Protein AF-A0A917QZ47-F1 (afdb_monomer_lite)

Foldseek 3Di:
DKEDEQPQDDDPPAAEDEQADAQPVVPLLVVLVVVLVPFAFPEKEFAPCCVPQPVVLVVSCCVSTPHYYHDHPVVVSVCNVVDNYYYYGSYDGPRNMMDTDTDDPD

Organism: NCBI:txid321316

Secondary structure (DSSP, 8-state):
-EEE-TTSPPPTT--EEE---BTTBS-HHHHHHHHHHHS-EEEEEEETTHHHH-HHHHHHHHHHSTT-EEE-HHHHHHHHTT-S-EEE----STT--EEEEE----

Structure (mmCIF, N/CA/C/O backbone):
data_AF-A0A917QZ47-F1
#
_entry.id   AF-A0A917QZ47-F1
#
loop_
_atom_site.group_PDB
_atom_site.id
_atom_site.type_symbol
_atom_site.label_atom_id
_atom_site.label_alt_id
_atom_site.label_comp_id
_atom_site.label_asym_id
_atom_site.label_entity_id
_atom_site.label_seq_id
_atom_site.pdbx_PDB_ins_code
_atom_site.Cartn_x
_atom_site.Cartn_y
_atom_si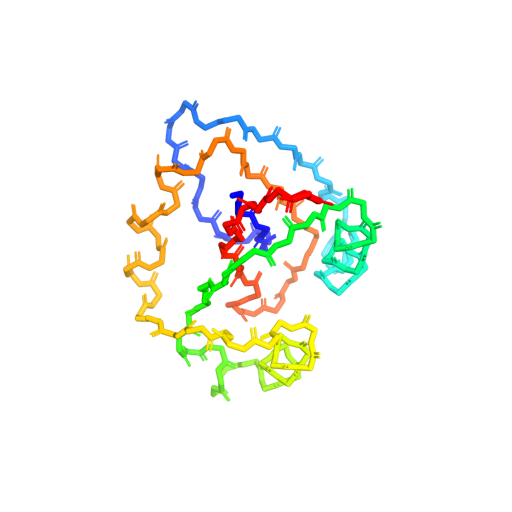te.Cartn_z
_atom_site.occupancy
_atom_site.B_iso_or_equiv
_atom_site.auth_seq_id
_atom_site.auth_comp_id
_atom_site.auth_asym_id
_atom_site.auth_atom_id
_atom_site.pdbx_PDB_model_num
ATOM 1 N N . MET A 1 1 ? -6.284 5.503 5.369 1.00 97.12 1 MET A N 1
ATOM 2 C CA . MET A 1 1 ? -5.061 4.911 5.952 1.00 97.12 1 MET A CA 1
ATOM 3 C C . MET A 1 1 ? -4.132 4.576 4.807 1.00 97.12 1 MET A C 1
ATOM 5 O O . MET A 1 1 ? -4.636 4.159 3.778 1.00 97.12 1 MET A O 1
ATOM 9 N N . LEU A 1 2 ? -2.826 4.769 4.958 1.00 98.62 2 LEU A N 1
ATOM 10 C CA . LEU A 1 2 ? -1.841 4.268 3.998 1.00 98.62 2 LEU A CA 1
ATOM 11 C C . LEU A 1 2 ? -1.189 3.013 4.582 1.00 98.62 2 LEU A C 1
ATOM 13 O O . LEU A 1 2 ? -0.780 3.048 5.737 1.00 98.62 2 LEU A O 1
ATOM 17 N N . ILE A 1 3 ? -1.074 1.948 3.795 1.00 98.75 3 ILE A N 1
ATOM 18 C CA . ILE A 1 3 ? -0.148 0.838 4.049 1.00 98.75 3 ILE A CA 1
ATOM 19 C C . ILE A 1 3 ? 0.954 0.966 3.004 1.00 98.75 3 ILE A C 1
ATOM 21 O O . ILE A 1 3 ? 0.643 1.107 1.818 1.00 98.75 3 ILE A O 1
ATOM 25 N N . CYS A 1 4 ? 2.214 0.990 3.428 1.00 98.69 4 CYS A N 1
ATOM 26 C CA . CYS A 1 4 ? 3.327 1.294 2.539 1.00 98.69 4 CYS A CA 1
ATOM 27 C C . CYS A 1 4 ? 4.524 0.362 2.695 1.00 98.69 4 CYS A C 1
ATOM 29 O O . CYS A 1 4 ? 4.740 -0.252 3.745 1.00 98.69 4 CYS A O 1
ATOM 31 N N . ASP A 1 5 ? 5.323 0.306 1.636 1.00 98.50 5 ASP A N 1
ATOM 32 C CA . ASP A 1 5 ? 6.650 -0.288 1.649 1.00 98.50 5 ASP A CA 1
ATOM 33 C C . ASP A 1 5 ? 7.617 0.508 2.543 1.00 98.50 5 ASP A C 1
ATOM 35 O O . ASP A 1 5 ? 7.302 1.585 3.067 1.00 98.50 5 ASP A O 1
ATOM 39 N N . SER A 1 6 ? 8.808 -0.051 2.741 1.00 97.50 6 SER A N 1
ATOM 40 C CA . SER A 1 6 ? 9.854 0.547 3.575 1.00 97.50 6 SER A CA 1
ATOM 41 C C . SER A 1 6 ? 10.442 1.849 3.004 1.00 97.50 6 SER A C 1
ATOM 43 O O . SER A 1 6 ? 11.042 2.623 3.754 1.00 97.50 6 SER A O 1
ATOM 45 N N . GLY A 1 7 ? 10.273 2.108 1.702 1.00 96.31 7 GLY A N 1
ATOM 46 C CA . GLY A 1 7 ? 10.854 3.241 0.977 1.00 96.31 7 GLY A CA 1
ATOM 47 C C . GLY A 1 7 ? 9.921 4.442 0.802 1.00 96.31 7 GLY A C 1
ATOM 48 O O . GLY A 1 7 ? 10.383 5.520 0.418 1.00 96.31 7 GLY A O 1
ATOM 49 N N . MET A 1 8 ? 8.625 4.295 1.083 1.00 97.00 8 MET A N 1
ATOM 50 C CA . MET A 1 8 ? 7.646 5.373 0.957 1.00 97.00 8 MET A CA 1
ATOM 51 C C . MET A 1 8 ? 7.977 6.548 1.899 1.00 97.00 8 MET A C 1
ATOM 53 O O . MET A 1 8 ? 8.076 6.360 3.117 1.00 97.00 8 MET A O 1
ATOM 57 N N . PRO A 1 9 ? 8.113 7.787 1.382 1.00 95.62 9 PRO A N 1
ATOM 58 C CA . PRO A 1 9 ? 8.391 8.943 2.222 1.00 95.62 9 PRO A CA 1
ATOM 59 C C . PRO A 1 9 ? 7.208 9.244 3.147 1.00 95.62 9 PRO A C 1
ATOM 61 O O . PRO A 1 9 ? 6.063 9.370 2.708 1.00 95.62 9 PRO A O 1
ATOM 64 N N . ILE A 1 10 ? 7.509 9.400 4.435 1.00 95.06 10 ILE A N 1
ATOM 65 C CA . ILE A 1 10 ? 6.525 9.689 5.477 1.00 95.06 10 ILE A CA 1
ATOM 66 C C . ILE A 1 10 ? 6.314 11.211 5.581 1.00 95.06 10 ILE A C 1
ATOM 68 O O . ILE A 1 10 ? 7.278 11.935 5.848 1.00 95.06 10 ILE A O 1
ATOM 72 N N . PRO A 1 11 ? 5.081 11.724 5.397 1.00 92.12 11 PRO A N 1
ATOM 73 C CA . PRO A 1 11 ? 4.768 13.135 5.589 1.00 92.12 11 PRO A CA 1
ATOM 74 C C . PRO A 1 11 ? 5.057 13.608 7.027 1.00 92.12 11 PRO A C 1
ATOM 76 O O . PRO A 1 11 ? 4.786 12.871 7.980 1.00 92.12 11 PRO A O 1
ATOM 79 N N . PRO A 1 12 ? 5.546 14.847 7.222 1.00 91.44 12 PRO A N 1
ATOM 80 C CA . PRO A 1 12 ? 5.745 15.410 8.555 1.00 91.44 12 PRO A CA 1
ATOM 81 C C . PRO A 1 12 ? 4.455 15.409 9.386 1.00 91.44 12 PRO A C 1
ATOM 83 O O . PRO A 1 12 ? 3.398 15.804 8.900 1.00 91.44 12 PRO A O 1
ATOM 86 N N . GLY A 1 13 ? 4.547 14.988 10.650 1.00 90.69 13 GLY A N 1
ATOM 87 C CA . GLY A 1 13 ? 3.411 14.965 11.580 1.00 90.69 13 GLY A CA 1
ATOM 88 C C . GLY A 1 13 ? 2.416 13.817 11.371 1.00 90.69 13 GLY A C 1
ATOM 89 O O . GLY A 1 13 ? 1.431 13.745 12.102 1.00 90.69 13 GLY A O 1
ATOM 90 N N . ALA A 1 14 ? 2.658 12.914 10.415 1.00 93.88 14 ALA A N 1
ATOM 91 C CA . ALA A 1 14 ? 1.835 11.723 10.247 1.00 93.88 14 ALA A CA 1
ATOM 92 C C . ALA A 1 14 ? 1.935 10.799 11.472 1.00 93.88 14 ALA A C 1
ATOM 94 O O . ALA A 1 14 ? 3.018 10.582 12.019 1.00 93.88 14 ALA A O 1
ATOM 95 N N . GLN A 1 15 ? 0.811 10.203 11.871 1.00 97.50 15 GLN A N 1
ATOM 96 C CA . GLN A 1 15 ? 0.823 9.100 12.825 1.00 97.50 15 GLN A CA 1
ATOM 97 C C . GLN A 1 15 ? 1.311 7.838 12.110 1.00 97.50 15 GLN A C 1
ATOM 99 O O . GLN A 1 15 ? 0.693 7.396 11.138 1.00 97.50 15 GLN A O 1
ATOM 104 N N . VAL A 1 16 ? 2.408 7.257 12.593 1.00 98.06 16 VAL A N 1
ATOM 105 C CA . VAL A 1 16 ? 3.040 6.089 11.971 1.00 98.06 16 VAL A CA 1
ATOM 106 C C . VAL A 1 16 ? 2.963 4.891 12.903 1.00 98.06 16 VAL A C 1
ATOM 108 O O . VAL A 1 16 ? 3.347 4.979 14.068 1.00 98.06 16 VAL A O 1
ATOM 111 N N . VAL A 1 17 ? 2.496 3.768 12.367 1.00 98.25 17 VAL A N 1
ATOM 112 C CA . VAL A 1 17 ? 2.684 2.439 12.946 1.00 98.25 17 VAL A CA 1
ATOM 113 C C . VAL A 1 17 ? 3.760 1.760 12.118 1.00 98.25 17 VAL A C 1
ATOM 115 O O . VAL A 1 17 ? 3.524 1.374 10.974 1.00 98.25 17 VAL A O 1
ATOM 118 N N . ASP A 1 18 ? 4.963 1.681 12.668 1.00 98.06 18 ASP A N 1
ATOM 119 C CA . ASP A 1 18 ? 6.101 1.101 11.970 1.00 98.06 18 ASP A CA 1
ATOM 120 C C . ASP A 1 18 ? 6.286 -0.358 12.373 1.00 98.06 18 ASP A C 1
ATOM 122 O O . ASP A 1 18 ? 6.609 -0.659 13.521 1.00 98.06 18 ASP A O 1
ATOM 126 N N . LEU A 1 19 ? 6.038 -1.256 11.424 1.00 98.44 19 LEU A N 1
ATOM 127 C CA . LEU A 1 19 ? 6.159 -2.698 11.608 1.00 98.44 19 LEU A CA 1
ATOM 128 C C . LEU A 1 19 ? 7.451 -3.245 10.994 1.00 98.44 19 LEU A C 1
ATOM 130 O O . LEU A 1 19 ? 7.736 -4.428 11.163 1.00 98.44 19 LEU A O 1
ATOM 134 N N . ALA A 1 20 ? 8.210 -2.422 10.262 1.00 97.50 20 ALA A N 1
ATOM 135 C CA . ALA A 1 20 ? 9.401 -2.860 9.550 1.00 97.50 20 ALA A CA 1
ATOM 136 C C . ALA A 1 20 ? 10.450 -3.411 10.529 1.00 97.50 20 ALA A C 1
ATOM 138 O O . ALA A 1 20 ? 11.000 -2.680 11.351 1.00 97.50 20 ALA A O 1
ATOM 139 N N . PHE A 1 21 ? 10.742 -4.707 10.419 1.00 96.75 21 PHE A N 1
ATOM 140 C CA . PHE A 1 21 ? 11.747 -5.375 11.243 1.00 96.75 21 PHE A CA 1
ATOM 141 C C . PHE A 1 21 ? 13.010 -5.687 10.437 1.00 96.75 21 PHE A C 1
ATOM 143 O O . PHE A 1 21 ? 14.116 -5.330 10.836 1.00 96.75 21 PHE A O 1
ATOM 150 N N . LEU A 1 22 ? 12.834 -6.316 9.274 1.00 97.56 22 LEU A N 1
ATOM 151 C CA . LEU A 1 22 ? 13.887 -6.626 8.306 1.00 97.56 22 LEU A CA 1
ATOM 152 C C . LEU A 1 22 ? 13.367 -6.356 6.888 1.00 97.56 22 LEU A C 1
ATOM 154 O O . LEU A 1 22 ? 12.151 -6.298 6.692 1.00 97.56 22 LEU A O 1
ATOM 158 N N . PRO A 1 23 ? 14.247 -6.229 5.878 1.00 97.62 23 PRO A N 1
ATOM 159 C CA . PRO A 1 23 ? 13.808 -6.176 4.489 1.00 97.62 23 PRO A CA 1
ATOM 160 C C . PRO A 1 23 ? 12.928 -7.388 4.146 1.00 97.62 23 PRO A C 1
ATOM 162 O O . PRO A 1 23 ? 13.336 -8.535 4.315 1.00 97.62 23 PRO A O 1
ATOM 165 N N . GLY A 1 24 ? 11.708 -7.116 3.693 1.00 97.19 24 GLY A N 1
ATOM 166 C CA . GLY A 1 24 ? 10.655 -8.088 3.408 1.00 97.19 24 GLY A CA 1
ATOM 167 C C . GLY A 1 24 ? 9.818 -8.545 4.611 1.00 97.19 24 GLY A C 1
ATOM 168 O O . GLY A 1 24 ? 8.907 -9.341 4.405 1.00 97.19 24 GLY A O 1
ATOM 169 N N . ILE A 1 25 ? 10.092 -8.086 5.844 1.00 98.06 25 ILE A N 1
ATOM 170 C CA . ILE A 1 25 ? 9.454 -8.611 7.066 1.00 98.06 25 ILE A CA 1
ATOM 171 C C . ILE A 1 25 ? 8.913 -7.485 7.973 1.00 98.06 25 ILE A C 1
ATOM 173 O O . ILE A 1 25 ? 9.704 -6.687 8.490 1.00 98.06 25 ILE A O 1
ATOM 177 N N . PRO A 1 26 ? 7.592 -7.455 8.247 1.00 98.44 26 PRO A N 1
ATOM 178 C CA . PRO A 1 26 ? 6.546 -8.266 7.613 1.00 98.44 26 PRO A CA 1
ATOM 179 C C . PRO A 1 26 ? 6.347 -7.868 6.144 1.00 98.44 26 PRO A C 1
ATOM 181 O O . PRO A 1 26 ? 6.662 -6.735 5.758 1.00 98.44 26 PRO A O 1
ATOM 184 N N . SER A 1 27 ? 5.822 -8.793 5.335 1.00 98.62 27 SER A N 1
ATOM 185 C CA . SER A 1 27 ? 5.530 -8.513 3.929 1.00 98.62 27 SER A CA 1
ATOM 186 C C . SER A 1 27 ? 4.348 -7.549 3.795 1.00 98.62 27 SER A C 1
ATOM 188 O O . SER A 1 27 ? 3.529 -7.407 4.708 1.00 98.62 27 SER A O 1
ATOM 190 N N . PHE A 1 28 ? 4.228 -6.893 2.640 1.00 98.75 28 PHE A N 1
ATOM 191 C CA . PHE A 1 28 ? 3.067 -6.045 2.371 1.00 98.75 28 PHE A CA 1
ATOM 192 C C . PHE A 1 28 ? 1.758 -6.847 2.364 1.00 98.75 28 PHE A C 1
ATOM 194 O O . PHE A 1 28 ? 0.741 -6.364 2.856 1.00 98.75 28 PHE A O 1
ATOM 201 N N . ALA A 1 29 ? 1.803 -8.079 1.847 1.00 98.69 29 ALA A N 1
ATOM 202 C CA . ALA A 1 29 ? 0.659 -8.981 1.779 1.00 98.69 29 ALA A CA 1
ATOM 203 C C . ALA A 1 29 ? 0.114 -9.320 3.172 1.00 98.69 29 ALA A C 1
ATOM 205 O O .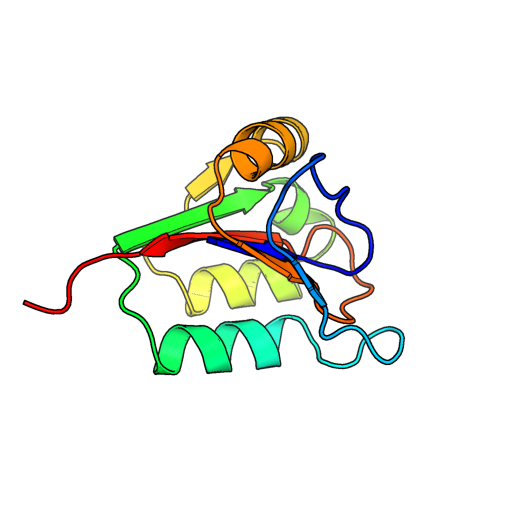 ALA A 1 29 ? -1.073 -9.128 3.414 1.00 98.69 29 ALA A O 1
ATOM 206 N N . ASP A 1 30 ? 0.988 -9.735 4.097 1.00 98.50 30 ASP A N 1
ATOM 207 C CA . ASP A 1 30 ? 0.582 -10.129 5.454 1.00 98.50 30 ASP A CA 1
ATOM 208 C C . ASP A 1 30 ? -0.102 -8.973 6.191 1.00 98.50 30 ASP A C 1
ATOM 210 O O . ASP A 1 30 ? -1.127 -9.149 6.850 1.00 98.50 30 ASP A O 1
ATOM 214 N N . VAL A 1 31 ? 0.461 -7.767 6.063 1.00 98.75 31 VAL A N 1
ATOM 215 C CA . VAL A 1 31 ? -0.091 -6.573 6.709 1.00 98.75 31 VAL A CA 1
ATOM 216 C C . VAL A 1 31 ? -1.404 -6.156 6.055 1.00 98.75 31 VAL A C 1
ATOM 218 O O . VAL A 1 31 ? -2.343 -5.810 6.769 1.00 98.75 31 VAL A O 1
ATOM 221 N N . LEU A 1 32 ? -1.498 -6.191 4.721 1.00 98.69 32 LEU A N 1
ATOM 222 C CA . LEU A 1 32 ? -2.738 -5.859 4.026 1.00 98.69 32 LEU A CA 1
ATOM 223 C C . LEU A 1 32 ? -3.858 -6.834 4.402 1.00 98.69 32 LEU A C 1
ATOM 225 O O . LEU A 1 32 ? -4.927 -6.379 4.800 1.00 98.69 32 LEU A O 1
ATOM 229 N N . ASP A 1 33 ? -3.611 -8.141 4.326 1.00 98.56 33 ASP A N 1
ATOM 230 C CA . ASP A 1 33 ? -4.607 -9.170 4.641 1.00 98.56 33 ASP A CA 1
ATOM 231 C C . ASP A 1 33 ? -5.054 -9.074 6.111 1.00 98.56 33 ASP A C 1
ATOM 233 O O . ASP A 1 33 ? -6.252 -9.101 6.397 1.00 98.56 33 ASP A O 1
ATOM 237 N N . GLY A 1 34 ? -4.116 -8.864 7.042 1.00 98.38 34 GLY A N 1
ATOM 238 C CA . GLY A 1 34 ? -4.433 -8.660 8.457 1.00 98.38 34 GLY A CA 1
ATOM 239 C C . GLY A 1 34 ? -5.274 -7.406 8.715 1.00 98.38 34 GLY A C 1
ATOM 240 O O . GLY A 1 34 ? -6.220 -7.449 9.496 1.00 98.38 34 GLY A O 1
ATOM 241 N N . VAL A 1 35 ? -4.980 -6.291 8.037 1.00 97.88 35 VAL A N 1
ATOM 242 C CA . VAL A 1 35 ? -5.787 -5.066 8.158 1.00 97.88 35 VAL A CA 1
ATOM 243 C C . VAL A 1 35 ? -7.182 -5.272 7.568 1.00 97.88 35 VAL A C 1
ATOM 245 O O . VAL A 1 35 ? -8.167 -4.905 8.206 1.00 97.88 35 VAL A O 1
ATOM 248 N N . LEU A 1 36 ? -7.289 -5.868 6.377 1.00 97.38 36 LEU A N 1
ATOM 249 C CA . LEU A 1 36 ? -8.573 -6.091 5.703 1.00 97.38 36 LEU A CA 1
ATOM 250 C C . LEU A 1 36 ? -9.496 -7.060 6.451 1.00 97.38 36 LEU A C 1
ATOM 252 O O . LEU A 1 36 ? -10.709 -6.972 6.285 1.00 97.38 36 LEU A O 1
ATOM 256 N N . ALA A 1 37 ? -8.953 -7.942 7.292 1.00 97.56 37 ALA A N 1
ATOM 257 C CA . ALA A 1 37 ? -9.752 -8.804 8.160 1.00 97.56 37 ALA A CA 1
ATOM 258 C C . ALA A 1 37 ? -10.483 -8.036 9.282 1.00 97.56 37 ALA A C 1
ATOM 260 O O . ALA A 1 37 ? -11.509 -8.501 9.771 1.00 97.56 37 ALA A O 1
ATOM 261 N N . GLU A 1 38 ? -9.980 -6.862 9.675 1.00 96.25 38 GLU A N 1
ATOM 262 C CA . GLU A 1 38 ? -10.450 -6.116 10.853 1.00 96.25 38 GLU A CA 1
ATOM 263 C C . GLU A 1 38 ? -11.242 -4.848 10.501 1.00 96.25 38 GLU A C 1
ATOM 265 O O . GLU A 1 38 ? -11.983 -4.321 11.335 1.00 96.25 38 GLU A O 1
ATOM 270 N N . ILE A 1 39 ? -11.091 -4.316 9.282 1.00 94.81 39 ILE A N 1
ATOM 271 C CA . ILE A 1 39 ? -11.738 -3.062 8.874 1.00 94.81 39 ILE A CA 1
ATOM 272 C C . ILE A 1 39 ? -12.601 -3.220 7.627 1.00 94.81 39 ILE A C 1
ATOM 274 O O . ILE A 1 3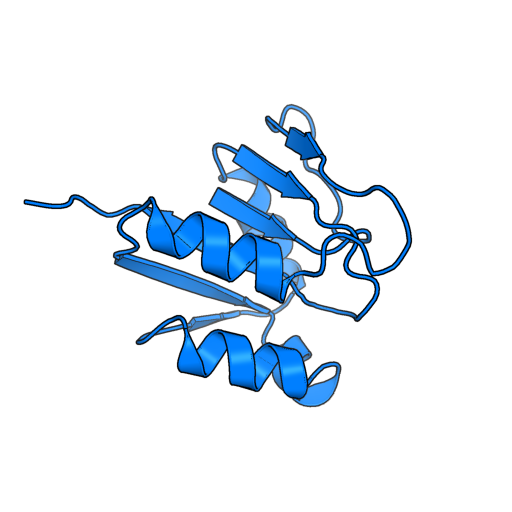9 ? -12.287 -3.963 6.703 1.00 94.81 39 ILE A O 1
ATOM 278 N N . VAL A 1 40 ? -13.657 -2.411 7.550 1.00 95.62 40 VAL A N 1
ATOM 279 C CA . VAL A 1 40 ? -14.421 -2.235 6.312 1.00 95.62 40 VAL A CA 1
ATOM 280 C C . VAL A 1 40 ? -13.733 -1.195 5.436 1.00 95.62 40 VAL A C 1
ATOM 282 O O . VAL A 1 40 ? -13.426 -0.089 5.889 1.00 95.62 40 VAL A O 1
ATOM 285 N N . VAL A 1 41 ? -13.524 -1.529 4.164 1.00 96.38 41 VAL A N 1
ATOM 286 C CA . VAL A 1 41 ? -12.943 -0.638 3.152 1.00 96.38 41 VAL A CA 1
ATOM 287 C C . VAL A 1 41 ? -13.978 -0.356 2.068 1.00 96.38 41 VAL A C 1
ATOM 289 O O . VAL A 1 41 ? -14.532 -1.273 1.476 1.00 96.38 41 VAL A O 1
ATOM 292 N N . GLU A 1 42 ? -14.218 0.924 1.789 1.00 95.94 42 GLU A N 1
ATOM 293 C CA . GLU A 1 42 ? -15.155 1.388 0.750 1.00 95.94 42 GLU A CA 1
ATOM 294 C C . GLU A 1 42 ? -14.443 1.945 -0.496 1.00 95.94 42 GLU A C 1
ATOM 296 O O . GLU A 1 42 ? -15.067 2.482 -1.414 1.00 95.94 42 GLU A O 1
ATOM 301 N N . GLY A 1 43 ? -13.112 1.902 -0.513 1.00 96.81 43 GLY A N 1
ATOM 302 C CA . GLY A 1 43 ? -12.321 2.303 -1.666 1.00 96.81 43 GLY A CA 1
ATOM 303 C C . GLY A 1 43 ? -10.825 2.214 -1.412 1.00 96.81 43 GLY A C 1
ATOM 304 O O . GLY A 1 43 ? -10.360 2.379 -0.282 1.00 96.81 43 GLY A O 1
ATOM 305 N N . ALA A 1 44 ? -10.072 1.996 -2.486 1.00 98.50 44 ALA A N 1
ATOM 306 C CA . ALA A 1 44 ? -8.621 1.924 -2.442 1.00 98.50 44 ALA A CA 1
ATOM 307 C C . ALA A 1 44 ? -7.968 2.647 -3.626 1.00 98.50 44 ALA A C 1
ATOM 309 O O . ALA A 1 44 ? -8.530 2.731 -4.725 1.00 98.50 44 ALA A O 1
ATOM 310 N N . ILE A 1 45 ? -6.768 3.176 -3.386 1.00 98.75 45 ILE A N 1
ATOM 311 C CA . ILE A 1 45 ? -5.954 3.878 -4.381 1.00 98.75 45 ILE A CA 1
ATOM 312 C C . ILE A 1 45 ? -4.513 3.368 -4.296 1.00 98.75 45 ILE A C 1
ATOM 314 O O . ILE A 1 45 ? -3.908 3.435 -3.226 1.00 98.75 45 ILE A O 1
ATOM 318 N N . ALA A 1 46 ? -3.950 2.916 -5.416 1.00 98.75 46 ALA A N 1
ATOM 319 C CA . ALA A 1 46 ? -2.545 2.516 -5.539 1.00 98.75 46 ALA A CA 1
ATOM 320 C C . ALA A 1 46 ? -1.819 3.303 -6.645 1.00 98.75 46 ALA A C 1
ATOM 322 O O . ALA A 1 46 ? -2.435 4.007 -7.450 1.00 98.75 46 ALA A O 1
ATOM 323 N N . ALA A 1 47 ? -0.490 3.197 -6.682 1.00 98.56 47 ALA A N 1
ATOM 324 C CA . ALA A 1 47 ? 0.323 3.782 -7.746 1.00 98.56 47 ALA A CA 1
ATOM 325 C C . ALA A 1 47 ? 0.199 2.948 -9.033 1.00 98.56 47 ALA A C 1
ATOM 327 O O . ALA A 1 47 ? 0.351 1.733 -8.982 1.00 98.56 47 ALA A O 1
ATOM 328 N N . GLN A 1 48 ? -0.048 3.560 -10.192 1.00 98.44 48 GLN A N 1
ATOM 329 C CA . GLN A 1 48 ? -0.164 2.845 -11.476 1.00 98.44 48 GLN A CA 1
ATOM 330 C C . GLN A 1 48 ? 1.136 2.130 -11.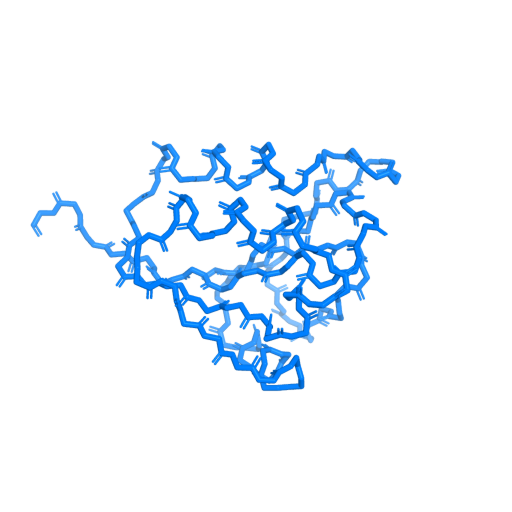883 1.00 98.44 48 GLN A C 1
ATOM 332 O O . GLN A 1 48 ? 1.093 1.096 -12.545 1.00 98.44 48 GLN A O 1
ATOM 337 N N . GLU A 1 49 ? 2.281 2.654 -11.442 1.00 98.62 49 GLU A N 1
ATOM 338 C CA . GLU A 1 49 ? 3.626 2.128 -11.675 1.00 98.62 49 GLU A CA 1
ATOM 339 C C . GLU A 1 49 ? 3.815 0.722 -11.085 1.00 98.62 49 GLU A C 1
ATOM 341 O O . GLU A 1 49 ? 4.633 -0.046 -11.592 1.00 98.62 49 GLU A O 1
ATOM 346 N N . VAL A 1 50 ? 3.015 0.338 -10.077 1.00 98.50 50 VAL A N 1
ATOM 347 C CA . VAL A 1 50 ? 3.047 -1.016 -9.500 1.00 98.50 50 VAL A CA 1
ATOM 348 C C . VAL A 1 50 ? 2.790 -2.087 -10.562 1.00 98.50 50 VAL A C 1
ATOM 350 O O . VAL A 1 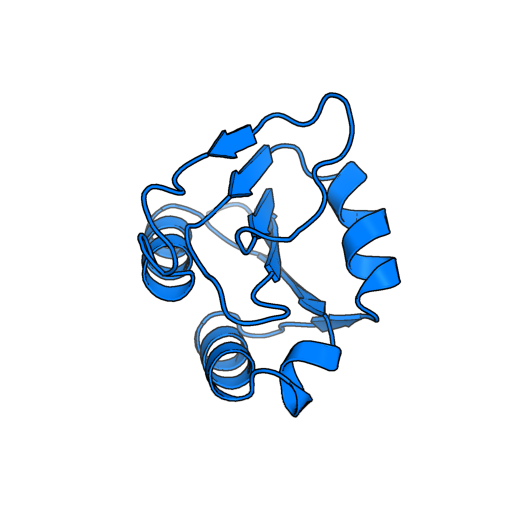50 ? 3.398 -3.147 -10.521 1.00 98.50 50 VAL A O 1
ATOM 353 N N . ARG A 1 51 ? 1.970 -1.790 -11.580 1.00 98.25 51 ARG A N 1
ATOM 354 C CA . ARG A 1 51 ? 1.599 -2.751 -12.632 1.00 98.25 51 ARG A CA 1
ATOM 355 C C . ARG A 1 51 ? 2.781 -3.202 -13.485 1.00 98.25 51 ARG A C 1
ATOM 357 O O . ARG A 1 51 ? 2.779 -4.328 -13.965 1.00 98.25 51 ARG A O 1
ATOM 364 N N . SER A 1 52 ? 3.762 -2.330 -13.706 1.00 98.00 52 SER A N 1
ATOM 365 C CA . SER A 1 52 ? 4.950 -2.657 -14.500 1.00 98.00 52 SER A CA 1
ATOM 366 C C . SER A 1 52 ? 6.134 -3.062 -13.628 1.00 98.00 52 SER A C 1
ATOM 368 O O . SER A 1 52 ? 6.876 -3.968 -13.994 1.00 98.00 52 SER A O 1
ATOM 370 N N . ALA A 1 53 ? 6.323 -2.397 -12.488 1.00 98.12 53 ALA A N 1
ATOM 371 C CA . ALA A 1 53 ? 7.507 -2.575 -11.653 1.00 98.12 53 ALA A CA 1
ATOM 372 C C . ALA A 1 53 ? 7.352 -3.653 -10.569 1.00 98.12 53 ALA A C 1
ATOM 374 O O . ALA A 1 53 ? 8.357 -4.149 -10.066 1.00 98.12 53 ALA A O 1
ATOM 375 N N . ASN A 1 54 ? 6.120 -4.009 -10.198 1.00 98.38 54 ASN A N 1
ATOM 376 C CA . ASN A 1 54 ? 5.828 -5.048 -9.212 1.00 98.38 54 ASN A CA 1
ATOM 377 C C . ASN A 1 54 ? 4.493 -5.761 -9.528 1.00 98.38 54 ASN A C 1
ATOM 379 O O . ASN A 1 54 ? 3.516 -5.600 -8.787 1.00 98.38 54 ASN A O 1
ATOM 383 N N . PRO A 1 55 ? 4.424 -6.529 -10.637 1.00 98.19 55 PRO A N 1
ATOM 384 C CA . PRO A 1 55 ? 3.181 -7.149 -11.101 1.00 98.19 55 PRO A CA 1
ATOM 385 C C . PRO A 1 55 ? 2.518 -8.048 -10.053 1.00 98.19 55 PRO A C 1
ATOM 387 O O . PRO A 1 55 ? 1.308 -7.988 -9.885 1.00 98.19 55 PRO A O 1
ATOM 390 N N . GLU A 1 56 ? 3.305 -8.790 -9.267 1.00 98.19 56 GLU A N 1
ATOM 391 C CA . GLU A 1 56 ? 2.785 -9.640 -8.186 1.00 98.19 56 GLU A CA 1
ATOM 392 C C . GLU A 1 56 ? 1.997 -8.839 -7.138 1.00 98.19 56 GLU A C 1
ATOM 394 O O . GLU A 1 56 ? 0.942 -9.268 -6.675 1.00 98.19 56 GLU A O 1
ATOM 399 N N . CYS A 1 57 ? 2.485 -7.651 -6.767 1.00 98.56 57 CYS A N 1
ATOM 400 C CA . CYS A 1 57 ? 1.759 -6.763 -5.863 1.00 98.56 57 CYS A CA 1
ATOM 401 C C . CYS A 1 57 ? 0.526 -6.154 -6.541 1.00 98.56 57 CYS A C 1
ATOM 403 O O . CYS A 1 57 ? -0.505 -5.981 -5.894 1.00 98.56 57 CYS A O 1
ATOM 405 N N . ALA A 1 58 ? 0.604 -5.848 -7.839 1.00 98.50 58 ALA A N 1
ATOM 406 C CA . ALA A 1 58 ? -0.535 -5.339 -8.596 1.00 98.50 58 ALA A CA 1
ATOM 407 C C . ALA A 1 58 ? -1.689 -6.355 -8.655 1.00 98.50 58 ALA A C 1
ATOM 409 O O . ALA A 1 58 ? -2.844 -5.966 -8.453 1.00 98.50 58 ALA A O 1
ATOM 410 N N . ASP A 1 59 ? -1.36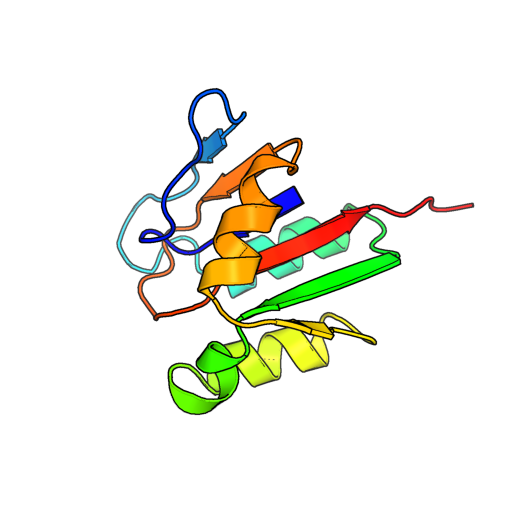8 -7.629 -8.882 1.00 98.38 59 ASP A N 1
ATOM 411 C CA . ASP A 1 59 ? -2.327 -8.735 -8.898 1.00 98.38 59 ASP A CA 1
ATOM 412 C C . ASP A 1 59 ? -2.934 -8.927 -7.507 1.00 98.38 59 ASP A C 1
ATOM 414 O O . ASP A 1 59 ? -4.152 -8.888 -7.351 1.00 98.38 59 ASP A O 1
ATOM 418 N N . LEU A 1 60 ? -2.093 -8.975 -6.467 1.00 98.50 60 LEU A N 1
ATOM 419 C CA . LEU A 1 60 ? -2.545 -9.059 -5.079 1.00 98.50 60 LEU A CA 1
ATOM 420 C C . LEU A 1 60 ? -3.504 -7.921 -4.706 1.00 98.50 60 LEU A C 1
ATOM 422 O O . LEU A 1 60 ? -4.558 -8.158 -4.120 1.00 98.50 60 LEU A O 1
ATOM 426 N N . LEU A 1 61 ? -3.164 -6.679 -5.053 1.00 98.56 61 LEU A N 1
ATOM 427 C CA . LEU A 1 61 ? -4.015 -5.523 -4.786 1.00 98.56 61 LEU A CA 1
ATOM 428 C C . LEU A 1 61 ? -5.350 -5.618 -5.536 1.00 98.56 61 LEU A C 1
ATOM 430 O O . LEU A 1 61 ? -6.387 -5.289 -4.965 1.00 98.56 61 LEU A O 1
ATOM 434 N N . THR A 1 62 ? -5.332 -6.078 -6.787 1.00 97.69 62 THR A N 1
ATOM 435 C CA . THR A 1 62 ? -6.546 -6.257 -7.598 1.00 97.69 62 THR A CA 1
ATOM 436 C C . THR A 1 62 ? -7.454 -7.333 -7.006 1.00 97.69 62 THR A C 1
ATOM 438 O O . THR A 1 62 ? -8.664 -7.125 -6.917 1.00 97.69 62 THR A O 1
ATOM 441 N N . ASP A 1 63 ? -6.876 -8.439 -6.539 1.00 97.94 63 ASP A N 1
ATOM 442 C CA . ASP A 1 63 ? -7.610 -9.553 -5.940 1.00 97.94 63 ASP A CA 1
ATOM 443 C C . ASP A 1 63 ? -8.237 -9.184 -4.590 1.00 97.94 63 ASP A C 1
ATOM 445 O O . ASP A 1 63 ? -9.354 -9.598 -4.282 1.00 97.94 63 ASP A O 1
ATOM 449 N N . ARG A 1 64 ? -7.515 -8.425 -3.756 1.00 97.88 64 ARG A N 1
ATOM 450 C CA . ARG A 1 64 ? -7.957 -8.082 -2.393 1.00 97.88 64 ARG A CA 1
ATOM 451 C C . ARG A 1 64 ? -8.877 -6.869 -2.331 1.00 97.88 64 ARG A C 1
ATOM 453 O O . ARG A 1 64 ? -9.623 -6.729 -1.365 1.00 97.88 64 ARG A O 1
ATOM 460 N N . LEU A 1 65 ? -8.818 -5.978 -3.320 1.00 97.56 65 LEU A N 1
ATOM 461 C CA . LEU A 1 65 ? -9.502 -4.685 -3.281 1.00 97.56 65 LEU A CA 1
ATOM 462 C C . LEU A 1 65 ? -10.355 -4.478 -4.541 1.00 97.56 65 LEU A C 1
ATOM 464 O O . LEU A 1 65 ? -9.946 -3.771 -5.469 1.00 97.56 65 LEU A O 1
ATOM 468 N N . PRO A 1 66 ? -11.578 -5.038 -4.580 1.00 92.25 66 PRO A N 1
ATOM 469 C CA . PRO A 1 66 ? -12.526 -4.753 -5.647 1.00 92.25 66 PRO A CA 1
ATOM 470 C C . PRO A 1 66 ? -12.761 -3.242 -5.788 1.00 92.25 66 PRO A C 1
ATOM 472 O O . PRO A 1 66 ? -13.013 -2.540 -4.809 1.00 92.25 66 PRO A O 1
ATOM 475 N N . GLY A 1 67 ? -12.672 -2.724 -7.014 1.00 93.31 67 GLY A N 1
ATOM 476 C CA . GLY A 1 67 ? -12.805 -1.284 -7.273 1.00 93.31 67 GLY A CA 1
ATOM 477 C C . GLY A 1 67 ? -11.544 -0.462 -6.978 1.00 93.31 67 GLY A C 1
ATOM 478 O O . GLY A 1 67 ? -11.628 0.765 -6.894 1.00 93.31 67 GLY A O 1
ATOM 479 N N . LEU A 1 68 ? -10.381 -1.110 -6.838 1.00 98.06 68 LEU A N 1
ATOM 480 C CA . LEU A 1 68 ? -9.089 -0.438 -6.754 1.00 98.06 68 LEU A CA 1
ATOM 481 C C . LEU A 1 68 ? -8.893 0.542 -7.918 1.00 98.06 68 LEU A C 1
ATOM 483 O O . LEU A 1 68 ? -8.979 0.188 -9.096 1.00 98.06 68 LEU A O 1
ATOM 487 N N . SER A 1 69 ? -8.576 1.783 -7.565 1.00 98.38 69 SER A N 1
ATOM 488 C CA . SER A 1 69 ? -8.213 2.827 -8.516 1.00 98.38 69 SER A CA 1
ATOM 489 C C . SER A 1 69 ? -6.704 3.049 -8.529 1.00 98.38 69 SER A C 1
ATOM 491 O O . SER A 1 69 ? -6.006 2.789 -7.547 1.00 98.38 69 SER A O 1
ATOM 493 N N . TYR A 1 70 ? -6.198 3.550 -9.652 1.00 98.56 70 TYR A N 1
ATOM 494 C CA . TYR A 1 70 ? -4.778 3.820 -9.828 1.00 98.56 70 TYR A CA 1
ATOM 495 C C . TYR A 1 70 ? -4.546 5.293 -10.138 1.00 98.56 70 TYR A C 1
ATOM 497 O O . TYR A 1 70 ? -5.299 5.915 -10.888 1.00 98.56 70 TYR A O 1
ATOM 505 N N . VAL A 1 71 ? -3.482 5.840 -9.561 1.00 98.69 71 VAL A N 1
ATOM 506 C CA . VAL A 1 71 ? -2.990 7.200 -9.808 1.00 98.69 71 VAL A CA 1
ATOM 507 C C . VAL A 1 71 ? -1.475 7.158 -10.022 1.00 98.69 71 VAL A C 1
ATOM 509 O O . VAL A 1 71 ? -0.843 6.190 -9.610 1.00 98.69 71 VAL A O 1
ATOM 512 N N . PRO A 1 72 ? -0.847 8.186 -10.613 1.00 98.69 72 PRO A N 1
ATOM 513 C CA . PRO A 1 72 ? 0.612 8.285 -10.623 1.00 98.69 72 PRO A CA 1
ATOM 514 C C . PRO A 1 72 ? 1.195 8.254 -9.205 1.00 98.69 72 PRO A C 1
ATOM 516 O O . PRO A 1 72 ? 0.605 8.827 -8.282 1.00 98.69 72 PRO A O 1
ATOM 519 N N . HIS A 1 73 ? 2.370 7.657 -9.022 1.00 98.12 73 HIS A N 1
ATOM 520 C CA . HIS A 1 73 ? 3.005 7.527 -7.706 1.00 98.12 73 HIS A CA 1
ATOM 521 C C . HIS A 1 73 ? 3.200 8.882 -7.000 1.00 98.12 73 HIS A C 1
ATOM 523 O O . HIS A 1 73 ? 2.948 9.004 -5.801 1.00 98.12 73 HIS A O 1
ATOM 529 N N . GLU A 1 74 ? 3.546 9.940 -7.741 1.00 97.75 74 GLU A N 1
ATOM 530 C CA . GLU A 1 74 ? 3.621 11.308 -7.200 1.00 97.75 74 GLU A CA 1
ATOM 531 C C . GLU A 1 74 ? 2.288 11.785 -6.611 1.00 97.75 74 GLU A C 1
ATOM 533 O O . GLU A 1 74 ? 2.245 12.417 -5.553 1.00 97.75 74 GLU A O 1
ATOM 538 N N . ARG A 1 75 ? 1.168 11.439 -7.257 1.00 98.25 75 ARG A N 1
ATOM 539 C CA . ARG A 1 75 ? -0.161 11.767 -6.742 1.00 98.25 75 ARG A CA 1
ATOM 540 C C . ARG A 1 75 ? -0.484 10.947 -5.497 1.00 98.25 75 ARG A C 1
ATOM 542 O O . ARG A 1 75 ? -1.058 11.505 -4.566 1.00 98.25 75 ARG A O 1
ATOM 549 N N . LEU A 1 76 ? -0.097 9.671 -5.450 1.00 98.31 76 LEU A N 1
ATOM 550 C CA . LEU A 1 76 ? -0.255 8.839 -4.254 1.00 98.31 76 LEU A CA 1
ATOM 551 C C . LEU A 1 76 ? 0.506 9.436 -3.057 1.00 98.31 76 LEU A C 1
ATOM 553 O O . LEU A 1 76 ? -0.059 9.541 -1.971 1.00 98.31 76 LEU A O 1
ATOM 557 N N . LYS A 1 77 ? 1.743 9.912 -3.267 1.00 97.19 77 LYS A N 1
ATOM 558 C CA . LYS A 1 77 ? 2.530 10.631 -2.247 1.00 97.19 77 LYS A CA 1
ATOM 559 C C . LYS A 1 77 ? 1.850 11.913 -1.775 1.00 97.19 77 LYS A C 1
ATOM 561 O O . LYS A 1 77 ? 1.796 12.172 -0.582 1.00 97.19 77 LYS A O 1
ATOM 566 N N . ALA A 1 78 ? 1.281 12.704 -2.681 1.00 97.06 78 ALA A N 1
ATOM 567 C CA . ALA A 1 78 ? 0.535 13.896 -2.278 1.00 97.06 78 ALA A CA 1
ATOM 568 C C . ALA A 1 78 ? -0.711 13.545 -1.438 1.00 97.06 78 ALA A C 1
ATOM 570 O O . ALA A 1 78 ? -1.026 14.232 -0.469 1.00 97.06 78 ALA A O 1
ATOM 571 N N . LEU A 1 79 ? -1.414 12.463 -1.792 1.00 97.19 79 LEU A N 1
ATOM 572 C CA . LEU A 1 79 ? -2.599 11.997 -1.068 1.00 97.19 79 LEU A CA 1
ATOM 573 C C . LEU A 1 79 ? -2.263 11.374 0.296 1.00 97.19 79 LEU A C 1
ATOM 575 O O . LEU A 1 79 ? -3.100 11.427 1.201 1.00 97.19 79 LEU A O 1
ATOM 579 N N . SER A 1 80 ? -1.057 10.823 0.482 1.00 96.19 80 SER A N 1
ATOM 580 C CA . SER A 1 80 ? -0.653 10.230 1.764 1.00 96.19 80 SER A CA 1
ATOM 581 C C . SER A 1 80 ? -0.624 11.250 2.903 1.00 96.19 80 SER A C 1
ATOM 583 O O . SER A 1 80 ? -0.918 10.885 4.039 1.00 96.19 80 SER A O 1
ATOM 585 N N . GLY A 1 81 ? -0.389 12.534 2.608 1.00 95.06 81 GLY A N 1
ATOM 586 C CA . GLY A 1 81 ? -0.463 13.619 3.593 1.00 95.06 81 GLY A CA 1
ATOM 587 C C . GLY A 1 81 ? -1.851 13.810 4.219 1.00 95.06 81 GLY A C 1
ATOM 588 O O . GLY A 1 81 ? -1.957 14.358 5.310 1.00 95.06 81 GLY A O 1
ATOM 589 N N . GLY A 1 82 ? -2.917 13.333 3.567 1.00 94.88 82 GLY A N 1
ATOM 590 C CA . GLY A 1 82 ? -4.277 13.331 4.119 1.00 94.88 82 GLY A CA 1
ATOM 591 C C . GLY A 1 82 ? -4.632 12.065 4.907 1.00 94.88 82 GLY A C 1
ATOM 592 O O . GLY A 1 82 ? -5.745 11.953 5.425 1.00 94.88 82 GLY A O 1
ATOM 593 N N . CYS A 1 83 ? -3.736 11.076 4.982 1.00 96.81 83 CYS A N 1
ATOM 594 C CA . CYS A 1 83 ? -3.999 9.844 5.715 1.00 96.81 83 CYS A CA 1
ATOM 595 C C . CYS A 1 83 ? -3.885 10.072 7.223 1.00 96.81 83 CYS A C 1
ATOM 597 O O . CYS A 1 83 ? -2.876 10.560 7.715 1.00 96.81 83 CYS A O 1
ATOM 599 N N . ARG A 1 84 ? -4.904 9.632 7.972 1.00 96.25 84 ARG A N 1
ATOM 600 C CA . ARG A 1 84 ? -4.898 9.699 9.445 1.00 96.25 84 ARG A CA 1
ATOM 601 C C . ARG A 1 84 ? -3.787 8.866 10.086 1.00 96.25 84 ARG A C 1
ATOM 603 O O . ARG A 1 84 ? -3.320 9.208 11.160 1.00 96.25 84 ARG A O 1
ATOM 610 N N . VAL A 1 85 ? -3.411 7.765 9.443 1.00 97.31 85 VAL A N 1
ATOM 611 C CA . VAL A 1 85 ? -2.376 6.842 9.910 1.00 97.31 85 VAL A CA 1
ATOM 612 C C . VAL A 1 85 ? -1.685 6.197 8.714 1.00 97.31 85 VAL A C 1
ATOM 614 O O . VAL A 1 85 ? -2.331 5.932 7.687 1.00 97.31 85 VAL A O 1
ATOM 617 N N . ILE A 1 86 ? -0.383 5.972 8.868 1.00 98.50 86 ILE A N 1
ATOM 618 C CA . ILE A 1 86 ? 0.480 5.267 7.926 1.00 98.50 86 ILE A CA 1
ATOM 619 C C . ILE A 1 86 ? 1.023 4.017 8.613 1.00 98.50 86 ILE A C 1
ATOM 621 O O . ILE A 1 86 ? 1.634 4.108 9.674 1.00 98.50 86 ILE A O 1
ATOM 625 N N . VAL A 1 87 ? 0.799 2.859 8.006 1.00 98.56 87 VAL A N 1
ATOM 626 C CA . VAL A 1 87 ? 1.362 1.580 8.429 1.00 98.56 87 VAL A CA 1
ATOM 627 C C . VAL A 1 87 ? 2.545 1.277 7.522 1.00 98.56 87 VAL A C 1
ATOM 629 O O . VAL A 1 87 ? 2.360 1.009 6.334 1.00 98.56 87 VAL A O 1
ATOM 632 N N . ARG A 1 88 ? 3.758 1.344 8.071 1.00 98.69 88 ARG A N 1
ATOM 633 C CA . ARG A 1 88 ? 4.978 1.021 7.329 1.00 98.69 88 ARG A CA 1
ATOM 634 C C . ARG A 1 88 ? 5.313 -0.453 7.506 1.00 98.69 88 ARG A C 1
ATOM 636 O O . ARG A 1 88 ? 5.460 -0.926 8.630 1.00 98.69 88 ARG A O 1
ATOM 643 N N . THR A 1 89 ? 5.413 -1.165 6.392 1.00 98.81 89 THR A N 1
ATOM 644 C CA . THR A 1 89 ? 5.767 -2.589 6.342 1.00 98.81 89 THR A CA 1
ATOM 645 C C . THR A 1 89 ? 7.269 -2.771 6.123 1.00 98.81 89 THR A C 1
ATOM 647 O O . THR A 1 89 ? 7.986 -1.812 5.830 1.00 98.81 89 THR A O 1
ATOM 650 N N . GLY A 1 90 ? 7.753 -4.009 6.234 1.00 98.50 90 GLY A N 1
ATOM 651 C CA . GLY A 1 90 ? 9.118 -4.348 5.842 1.00 98.50 90 GLY A CA 1
ATOM 652 C C . GLY A 1 90 ? 9.298 -4.502 4.331 1.00 98.50 90 GLY A C 1
ATOM 653 O O . GLY A 1 90 ? 10.419 -4.743 3.899 1.00 98.50 90 GLY A O 1
ATOM 654 N N . GLU A 1 91 ? 8.240 -4.394 3.519 1.00 98.56 91 GLU A N 1
ATOM 655 C CA . GLU A 1 91 ? 8.292 -4.675 2.082 1.00 98.56 91 GLU A CA 1
ATOM 656 C C . GLU A 1 91 ? 9.401 -3.880 1.380 1.00 98.56 91 GLU A C 1
ATOM 658 O O . GLU A 1 91 ? 9.584 -2.679 1.604 1.00 98.56 91 GLU A O 1
ATOM 663 N N . ALA A 1 92 ? 10.164 -4.589 0.549 1.00 97.19 92 ALA A N 1
ATOM 664 C CA . ALA A 1 92 ? 11.358 -4.080 -0.122 1.00 97.19 92 ALA A CA 1
ATOM 665 C C . ALA A 1 92 ? 11.211 -4.065 -1.654 1.00 97.19 92 ALA A C 1
ATOM 667 O O . ALA A 1 92 ? 12.129 -3.644 -2.358 1.00 97.19 92 ALA A O 1
ATOM 668 N N . ARG A 1 93 ? 10.068 -4.518 -2.185 1.00 97.75 93 ARG A N 1
ATOM 669 C CA . ARG A 1 93 ? 9.716 -4.385 -3.601 1.00 97.75 93 ARG A CA 1
ATOM 670 C C . ARG A 1 93 ? 9.050 -3.033 -3.870 1.00 97.75 93 ARG A C 1
ATOM 672 O O . ARG A 1 93 ? 8.322 -2.522 -3.020 1.00 97.75 93 ARG A O 1
ATOM 679 N N . PRO A 1 94 ? 9.273 -2.445 -5.056 1.00 97.44 94 PRO A N 1
ATOM 680 C CA . PRO A 1 94 ? 8.840 -1.086 -5.334 1.00 97.44 94 PRO A CA 1
ATOM 681 C C . PRO A 1 94 ? 7.315 -0.979 -5.442 1.00 97.44 94 PRO A C 1
ATOM 683 O O . PRO A 1 94 ? 6.630 -1.907 -5.880 1.00 97.44 94 PRO A O 1
ATOM 686 N N . TYR A 1 95 ? 6.802 0.201 -5.095 1.00 98.31 95 TYR A N 1
ATOM 687 C CA . TYR A 1 95 ? 5.405 0.608 -5.269 1.00 98.31 95 TYR A CA 1
ATOM 688 C C . TYR A 1 95 ? 4.368 -0.239 -4.521 1.00 98.31 95 TYR A C 1
ATOM 690 O O . TYR A 1 95 ? 3.179 -0.129 -4.825 1.00 98.31 95 TYR A O 1
ATOM 698 N N . ALA A 1 96 ? 4.773 -1.011 -3.513 1.00 98.56 96 ALA A N 1
ATOM 699 C CA . ALA A 1 96 ? 3.851 -1.750 -2.657 1.00 98.56 96 ALA A CA 1
ATOM 700 C C . ALA A 1 96 ? 3.208 -0.802 -1.632 1.00 98.56 96 ALA A C 1
ATOM 702 O O . ALA A 1 96 ? 3.555 -0.760 -0.455 1.00 98.56 96 ALA A O 1
ATOM 703 N N . ASN A 1 97 ? 2.297 0.036 -2.130 1.00 98.69 97 ASN A N 1
ATOM 704 C CA . ASN A 1 97 ? 1.656 1.107 -1.381 1.00 98.69 97 ASN A CA 1
ATOM 705 C C . ASN A 1 97 ? 0.181 1.205 -1.760 1.00 98.69 97 ASN A C 1
ATOM 707 O O . ASN A 1 97 ? -0.153 1.296 -2.944 1.00 98.69 97 ASN A O 1
ATOM 711 N N . VAL A 1 98 ? -0.695 1.277 -0.759 1.00 98.81 98 VAL A N 1
ATOM 712 C CA . VAL A 1 98 ? -2.130 1.468 -0.978 1.00 98.81 98 VAL A CA 1
ATOM 713 C C . VAL A 1 98 ? -2.742 2.393 0.063 1.00 98.81 98 VAL A C 1
ATOM 715 O O . VAL A 1 98 ? -2.536 2.248 1.268 1.00 98.81 98 VAL A O 1
ATOM 718 N N . ILE A 1 99 ? -3.524 3.360 -0.409 1.00 98.69 99 ILE A N 1
ATOM 719 C CA . ILE A 1 99 ? -4.388 4.173 0.440 1.00 98.69 99 ILE A CA 1
ATOM 720 C C . ILE A 1 99 ? -5.753 3.498 0.508 1.00 98.69 99 ILE A C 1
ATOM 722 O O . ILE A 1 99 ? -6.421 3.349 -0.510 1.00 98.69 99 ILE A O 1
ATOM 726 N N . LEU A 1 100 ? -6.178 3.145 1.717 1.00 98.44 100 LEU A N 1
ATOM 727 C CA . LEU A 1 100 ? -7.496 2.607 2.034 1.00 98.44 100 LEU A CA 1
ATOM 728 C C . LEU A 1 100 ? -8.405 3.715 2.575 1.00 98.44 100 LEU A C 1
ATOM 730 O O . LEU A 1 100 ? -8.030 4.453 3.500 1.00 98.44 100 LEU A O 1
ATOM 734 N N . ARG A 1 101 ? -9.618 3.810 2.030 1.00 97.19 101 ARG A N 1
ATOM 735 C CA . ARG A 1 101 ? -10.714 4.613 2.576 1.00 97.19 101 ARG A CA 1
ATOM 736 C C . ARG A 1 101 ? -11.605 3.697 3.410 1.00 97.19 101 ARG A C 1
ATOM 738 O O . ARG A 1 101 ? -12.242 2.794 2.873 1.00 97.19 101 ARG A O 1
ATOM 745 N N . CYS A 1 102 ? -11.595 3.909 4.724 1.00 93.75 102 CYS A N 1
ATOM 746 C CA . CYS A 1 102 ? -12.400 3.123 5.653 1.00 93.75 102 CYS A CA 1
ATOM 747 C C . CYS A 1 102 ? -13.884 3.437 5.440 1.00 93.75 102 CYS A C 1
ATOM 749 O O . CYS A 1 102 ? -14.246 4.612 5.367 1.00 93.75 102 CYS A O 1
ATOM 751 N N . GLY A 1 103 ? -14.701 2.394 5.347 1.00 92.94 103 GLY A N 1
ATOM 752 C CA . GLY A 1 103 ? -16.155 2.489 5.285 1.00 92.94 103 GLY A CA 1
ATOM 753 C C . GLY A 1 103 ? -16.799 2.298 6.655 1.00 92.94 103 GLY A C 1
ATOM 754 O O . GLY A 1 103 ? -16.140 2.381 7.696 1.00 92.94 103 GLY A O 1
ATOM 755 N N . VAL A 1 104 ? -18.097 2.005 6.641 1.00 90.25 104 VAL A N 1
ATOM 756 C CA . VAL A 1 104 ? -18.894 1.673 7.826 1.00 90.25 104 VAL A CA 1
ATOM 757 C C . VAL A 1 104 ? -19.515 0.277 7.667 1.00 90.25 104 VAL A C 1
ATOM 759 O O . VAL A 1 104 ? -19.917 -0.074 6.560 1.00 90.25 104 VAL A O 1
ATOM 762 N N . PRO A 1 105 ? -19.576 -0.545 8.730 1.00 84.75 105 PRO A N 1
ATOM 763 C CA . PRO A 1 105 ? -20.105 -1.912 8.662 1.00 84.75 105 PRO A CA 1
ATOM 764 C C . PRO A 1 105 ? -21.643 -2.013 8.721 1.00 84.75 105 PRO A C 1
ATOM 766 O O . PRO A 1 105 ? -22.155 -3.106 8.959 1.00 84.75 105 PRO A O 1
ATOM 769 N N . PHE A 1 106 ? -22.381 -0.910 8.564 1.00 77.56 106 PHE A N 1
ATOM 770 C CA . PHE A 1 106 ? -23.838 -0.849 8.735 1.00 77.56 106 PHE A CA 1
ATOM 771 C C . PHE A 1 106 ? -24.511 0.065 7.710 1.00 77.56 106 PHE A C 1
ATOM 773 O O . PHE A 1 106 ? -23.876 1.065 7.304 1.00 77.56 106 PHE A O 1
#

Radius of gyration: 12.51 Å; chains: 1; bounding box: 38×26×27 Å

pLDDT: mean 97.03, std 2.91, range [77.56, 98.81]

InterPro domains:
  IPR007721 D-ribose pyranase RbsD/L-fucose mutarotase FucU [PF05025] (2-104)
  IPR023064 D-ribose pyranase [NF008761] (2-106)
  IPR023064 D-ribose pyranase [PTHR37831] (2-106)
  IPR023750 RbsD-like superfamily [G3DSA:3.40.1650.10] (1-102)
  IPR023750 RbsD-like superfamily [SSF102546] (2-106)

Sequence (106 aa):
MLICDSGMPIPPGAQVVDLAFLPGIPSFADVLDGVLAEIVVEGAIAAQEVRSANPECADLLTDRLPGLSYVPHERLKALSGGCRVIVRTGEARPYANVILRCGVPF